Protein AF-A0AA38PPA6-F1 (afdb_monomer)

Solvent-accessible surface area (backbone atoms only — not comparable to full-atom values): 10563 Å² total; per-residue (Å²): 125,62,68,52,52,51,39,56,73,78,39,40,71,62,50,54,48,50,21,61,80,69,72,44,82,71,78,35,75,66,57,44,49,59,54,44,67,76,51,75,72,73,78,72,62,71,90,74,59,74,81,72,81,78,74,67,77,77,77,75,92,43,74,68,58,51,53,50,53,52,52,52,49,31,65,77,65,74,48,61,82,65,56,78,72,33,68,68,52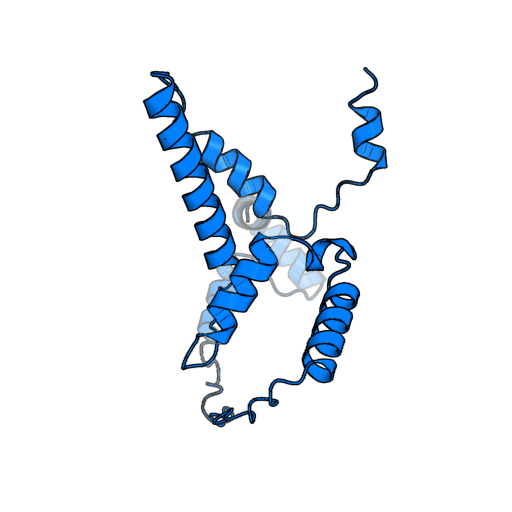,51,51,50,51,57,56,51,74,66,46,93,56,86,78,81,79,72,50,73,70,55,48,52,49,53,52,52,52,55,52,49,51,52,53,52,52,48,34,66,74,66,74,59,85,77,92,70,91,63,66,63,63,60,56,57,50,56,70,74,66,52,97,76,77,72,78,57,74,74,63,59,59,66,68,75,69,119

Radius of gyration: 25.89 Å; Cα contacts (8 Å, |Δi|>4): 32; chains: 1; bounding box: 56×40×66 Å

Foldseek 3Di:
DPPLACCVPPPVVVQVVVCVVVVHDDPRPVSVVVVCVVVVCPPDCVVVDDPPPPPVPPDDDDPVVVVVVVVVVCVVVVNDPCVVVDPVVVVVVVVQVPDPDHDDDDDPVVVVVVVVVVVVVVVVVVCVVVVDDDPDPDDVVVVVVVVSPDPPPPPDPVVVVVVVPD

Sequence (166 aa):
SSARRHLASAHRSMYEKFCKDNRFASMLPSDRKDALENKLSQSSLDDVVVKLDCKIPAVPYTEENFARAAFEWLVATDQPLWALQNKTFHKMIEIASRASSGVKIPSCKLTRQGIMDMFWEIMRSLKNRLHVCWPFSCDIYAIFTHLLVHPCYRPDILHLRRLAGQ

Structure (mmCIF, N/CA/C/O backbone):
data_AF-A0AA38PPA6-F1
#
_entry.id   AF-A0AA38PPA6-F1
#
loop_
_atom_site.group_PDB
_atom_site.id
_atom_site.type_symbol
_atom_site.label_atom_id
_atom_site.label_alt_id
_atom_site.label_comp_id
_atom_site.label_asym_id
_atom_site.label_entity_id
_atom_site.label_seq_id
_atom_site.pdbx_PDB_ins_code
_atom_site.Cartn_x
_atom_site.Cartn_y
_atom_site.Cartn_z
_atom_site.occupancy
_atom_site.B_iso_or_equiv
_atom_site.auth_seq_id
_atom_site.auth_comp_id
_atom_site.auth_asym_id
_atom_site.auth_atom_id
_atom_site.pdbx_PDB_model_num
ATOM 1 N N . SER A 1 1 ? 9.491 -3.376 -28.549 1.00 61.34 1 SER A N 1
ATOM 2 C CA . SER A 1 1 ? 9.597 -2.074 -29.253 1.00 61.34 1 SER A CA 1
ATOM 3 C C . SER A 1 1 ? 10.507 -2.128 -30.491 1.00 61.34 1 SER A C 1
ATOM 5 O O . SER A 1 1 ? 10.242 -1.425 -31.457 1.00 61.34 1 SER A O 1
ATOM 7 N N . SER A 1 2 ? 11.525 -2.995 -30.530 1.00 73.56 2 SER A N 1
ATOM 8 C CA . SER A 1 2 ? 12.508 -3.116 -31.625 1.00 73.56 2 SER A CA 1
ATOM 9 C C . SER A 1 2 ? 11.989 -3.802 -32.902 1.00 73.56 2 SER A C 1
ATOM 11 O O . SER A 1 2 ? 12.129 -3.246 -33.987 1.00 73.56 2 SER A O 1
ATOM 13 N N . ALA A 1 3 ? 11.318 -4.955 -32.791 1.00 77.88 3 ALA A N 1
ATOM 14 C CA . ALA A 1 3 ? 10.922 -5.764 -33.957 1.00 77.88 3 ALA A CA 1
ATOM 15 C C . ALA A 1 3 ? 9.988 -5.035 -34.945 1.00 77.88 3 ALA A C 1
ATOM 17 O O . ALA A 1 3 ? 10.19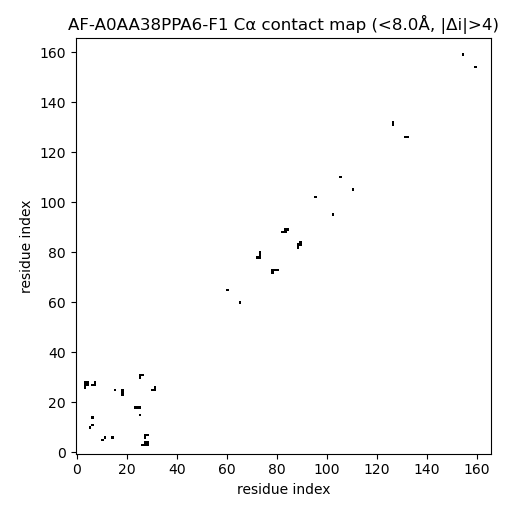3 -5.081 -36.153 1.00 77.88 3 ALA A O 1
ATOM 18 N N . ARG A 1 4 ? 8.995 -4.286 -34.443 1.00 81.31 4 ARG A N 1
ATOM 19 C CA . ARG A 1 4 ? 8.061 -3.531 -35.304 1.00 81.31 4 ARG A CA 1
ATOM 20 C C . ARG A 1 4 ? 8.731 -2.365 -36.034 1.00 81.31 4 ARG A C 1
ATOM 22 O O . ARG A 1 4 ? 8.289 -2.003 -37.115 1.00 81.31 4 ARG A O 1
ATOM 29 N N . ARG A 1 5 ? 9.777 -1.768 -35.452 1.00 82.75 5 ARG A N 1
ATOM 30 C CA . ARG A 1 5 ? 10.554 -0.704 -36.108 1.00 82.75 5 ARG A CA 1
ATOM 31 C C . ARG A 1 5 ? 11.464 -1.277 -37.193 1.00 82.75 5 ARG A C 1
ATOM 33 O O . ARG A 1 5 ? 11.530 -0.701 -38.267 1.00 82.75 5 ARG A O 1
ATOM 40 N N . HIS A 1 6 ? 12.083 -2.429 -36.938 1.00 86.50 6 HIS A N 1
ATOM 41 C CA . HIS A 1 6 ? 12.896 -3.135 -37.931 1.00 86.50 6 HIS A CA 1
ATOM 42 C C . HIS A 1 6 ? 12.066 -3.600 -39.138 1.00 86.50 6 HIS A C 1
ATOM 44 O O . HIS A 1 6 ? 12.448 -3.364 -40.281 1.00 86.50 6 HIS A O 1
ATOM 50 N N . LEU A 1 7 ? 10.880 -4.173 -38.894 1.00 85.56 7 LEU A N 1
ATOM 51 C CA . LEU A 1 7 ? 9.938 -4.514 -39.965 1.00 85.56 7 LEU A CA 1
ATOM 52 C C . LEU A 1 7 ? 9.528 -3.282 -40.780 1.00 85.56 7 LEU A C 1
ATOM 54 O O . LEU A 1 7 ? 9.494 -3.354 -42.003 1.00 85.56 7 LEU A O 1
ATOM 58 N N . ALA A 1 8 ? 9.284 -2.145 -40.120 1.00 85.38 8 ALA A N 1
ATOM 59 C CA . ALA A 1 8 ? 8.938 -0.896 -40.797 1.00 85.38 8 ALA A CA 1
ATOM 60 C C . ALA A 1 8 ? 10.070 -0.336 -41.677 1.00 85.38 8 ALA A C 1
ATOM 62 O O . ALA A 1 8 ? 9.776 0.319 -42.670 1.00 85.38 8 ALA A O 1
ATOM 63 N N . SER A 1 9 ? 11.342 -0.554 -41.3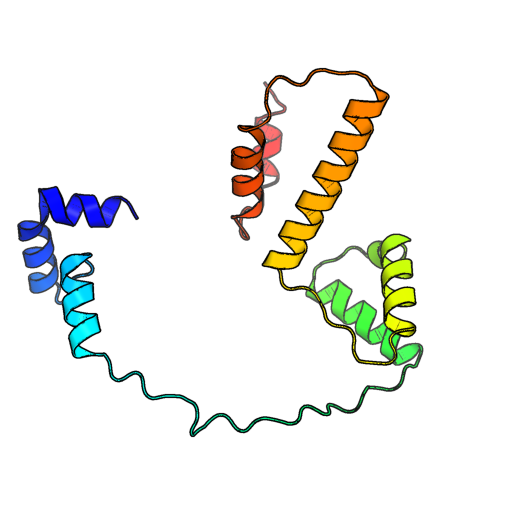22 1.00 85.25 9 SER A N 1
ATOM 64 C CA . SER A 1 9 ? 12.476 -0.017 -42.084 1.00 85.25 9 SER A CA 1
ATOM 65 C C . SER A 1 9 ? 12.948 -0.947 -43.200 1.00 85.25 9 SER A C 1
ATOM 67 O O . SER A 1 9 ? 13.242 -0.477 -44.291 1.00 85.25 9 SER A O 1
ATOM 69 N N . ALA A 1 10 ? 13.046 -2.253 -42.930 1.00 89.81 10 ALA A N 1
ATOM 70 C CA . ALA A 1 10 ? 13.691 -3.212 -43.831 1.00 89.81 10 ALA A CA 1
ATOM 71 C C . ALA A 1 10 ? 12.698 -4.049 -44.652 1.00 89.81 10 ALA A C 1
ATOM 73 O O . ALA A 1 10 ? 13.021 -4.482 -45.755 1.00 89.81 10 ALA A O 1
ATOM 74 N N . HIS A 1 11 ? 11.486 -4.27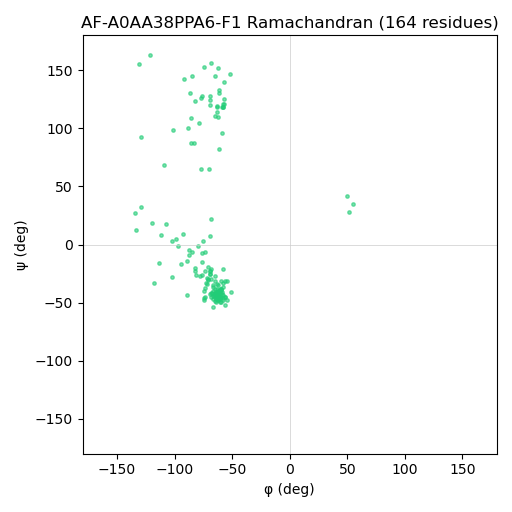8 -44.136 1.00 91.06 11 HIS A N 1
ATOM 75 C CA . HIS A 1 11 ? 10.553 -5.266 -44.694 1.00 91.06 11 HIS A CA 1
ATOM 76 C C . HIS A 1 11 ? 9.119 -4.743 -44.825 1.00 91.06 11 HIS A C 1
ATOM 78 O O . HIS A 1 11 ? 8.163 -5.521 -44.800 1.00 91.06 11 HIS A O 1
ATOM 84 N N . ARG A 1 12 ? 8.955 -3.424 -44.979 1.00 89.38 12 ARG A N 1
ATOM 85 C CA . ARG A 1 12 ? 7.644 -2.767 -44.968 1.00 89.38 12 ARG A CA 1
ATOM 86 C C . ARG A 1 12 ? 6.683 -3.338 -46.009 1.00 89.38 12 ARG A C 1
ATOM 88 O O . ARG A 1 12 ? 5.587 -3.755 -45.655 1.00 89.38 12 ARG A O 1
ATOM 95 N N . SER A 1 13 ? 7.111 -3.413 -47.267 1.00 88.88 13 SER A N 1
ATOM 96 C CA . SER A 1 13 ? 6.268 -3.859 -48.383 1.00 88.88 13 SER A CA 1
ATOM 97 C C . SER A 1 13 ? 5.827 -5.322 -48.256 1.00 88.88 13 SER A C 1
ATOM 99 O O . SER A 1 13 ? 4.662 -5.637 -48.496 1.00 88.88 13 SER A O 1
ATOM 101 N N . MET A 1 14 ? 6.725 -6.219 -47.828 1.00 92.38 14 MET A N 1
ATOM 102 C CA . MET A 1 14 ? 6.378 -7.622 -47.562 1.00 92.38 14 MET A CA 1
ATOM 103 C C . MET A 1 14 ? 5.395 -7.749 -46.401 1.00 92.38 14 MET A C 1
ATOM 105 O O . MET A 1 14 ? 4.440 -8.517 -46.492 1.00 92.38 14 MET A O 1
ATOM 109 N N . TYR A 1 15 ? 5.610 -6.990 -45.325 1.00 92.25 15 TYR A N 1
ATOM 110 C CA . TYR A 1 15 ? 4.733 -7.009 -44.161 1.00 92.25 15 TYR A CA 1
ATOM 111 C C . TYR A 1 15 ? 3.331 -6.480 -44.494 1.00 92.25 15 TYR A C 1
ATOM 113 O O . TYR A 1 15 ? 2.338 -7.102 -44.128 1.00 92.25 15 TYR A O 1
ATOM 121 N N . GLU A 1 16 ? 3.230 -5.381 -45.244 1.00 90.31 16 GLU A N 1
ATOM 122 C CA . GLU A 1 16 ? 1.945 -4.833 -45.694 1.00 90.31 16 GLU A CA 1
ATOM 123 C C . GLU A 1 16 ? 1.194 -5.807 -46.610 1.00 90.31 16 GLU A C 1
ATOM 125 O O . GLU A 1 16 ? -0.015 -5.987 -46.453 1.00 90.31 16 GLU A O 1
ATOM 130 N N . LYS A 1 17 ? 1.900 -6.476 -47.533 1.00 93.56 17 LYS A N 1
ATOM 131 C CA . LYS A 1 17 ? 1.309 -7.514 -48.387 1.00 93.56 17 LYS A CA 1
ATOM 132 C C . LYS A 1 17 ? 0.794 -8.689 -47.554 1.00 93.56 17 LYS A C 1
ATOM 134 O O . LYS A 1 17 ? -0.362 -9.068 -47.696 1.00 93.56 17 LYS A O 1
ATOM 139 N N . PHE A 1 18 ? 1.603 -9.184 -46.618 1.00 93.94 18 PHE A N 1
ATOM 140 C CA . PHE A 1 18 ? 1.194 -10.225 -45.676 1.00 93.94 18 PHE A CA 1
ATOM 141 C C . PHE A 1 18 ? -0.055 -9.820 -44.880 1.00 93.94 18 PHE A C 1
ATOM 143 O O . PHE A 1 18 ? -0.990 -10.608 -44.759 1.00 93.94 18 PHE A O 1
ATOM 150 N N . CYS A 1 19 ? -0.110 -8.587 -44.370 1.00 92.62 19 CYS A N 1
ATOM 151 C CA . CYS A 1 19 ? -1.282 -8.082 -43.663 1.00 92.62 19 CYS A CA 1
ATOM 152 C C . CYS A 1 19 ? -2.531 -8.054 -44.556 1.00 92.62 19 CYS A C 1
ATOM 154 O O . CYS A 1 19 ? -3.593 -8.465 -44.098 1.00 92.62 19 CYS A O 1
ATOM 156 N N . LYS A 1 20 ? -2.419 -7.638 -45.825 1.00 92.19 20 LYS A N 1
ATOM 157 C CA . LYS A 1 20 ? -3.543 -7.654 -46.780 1.00 92.19 20 LYS A CA 1
ATOM 158 C C . LYS A 1 20 ? -4.021 -9.073 -47.081 1.00 92.19 20 LYS A C 1
ATOM 160 O O . LYS A 1 20 ? -5.215 -9.341 -46.964 1.00 92.19 20 LYS A O 1
ATOM 165 N N . ASP A 1 21 ? -3.094 -9.975 -47.391 1.00 95.12 21 ASP A N 1
ATOM 166 C CA . ASP A 1 21 ? -3.397 -11.363 -47.756 1.00 95.12 21 ASP A CA 1
ATOM 167 C C . ASP A 1 21 ? -4.064 -12.119 -46.592 1.00 95.12 21 ASP A C 1
ATOM 169 O O . ASP A 1 21 ? -4.964 -12.929 -46.800 1.00 95.12 21 ASP A O 1
ATOM 173 N N . ASN A 1 22 ? -3.687 -11.794 -45.350 1.00 94.94 22 ASN A N 1
ATOM 174 C CA . ASN A 1 22 ? -4.223 -12.423 -44.139 1.00 94.94 22 ASN A CA 1
ATOM 175 C C . ASN A 1 22 ? -5.331 -11.606 -43.448 1.00 94.94 22 ASN A C 1
ATOM 177 O O . ASN A 1 22 ? -5.796 -11.989 -42.376 1.00 94.94 22 ASN A O 1
ATOM 181 N N . ARG A 1 23 ? -5.766 -10.482 -44.038 1.00 89.69 23 ARG A N 1
ATOM 182 C CA . ARG A 1 23 ? -6.777 -9.563 -43.473 1.00 89.69 23 ARG A CA 1
ATOM 183 C C . ARG A 1 23 ? -6.433 -9.046 -42.067 1.00 89.69 23 ARG A C 1
ATOM 185 O O . ARG A 1 23 ? -7.315 -8.817 -41.241 1.00 89.69 23 ARG A O 1
ATOM 192 N N . PHE A 1 24 ? -5.150 -8.834 -41.791 1.00 88.81 24 PHE A N 1
ATOM 193 C CA . PHE A 1 24 ? -4.687 -8.231 -40.547 1.00 88.81 24 PHE A CA 1
ATOM 194 C C . PHE A 1 24 ? -4.555 -6.715 -40.667 1.00 88.81 24 PHE A C 1
ATOM 196 O O . PHE A 1 24 ? -4.087 -6.184 -41.673 1.00 88.81 24 PHE A O 1
ATOM 203 N N . ALA A 1 25 ? -4.899 -6.011 -39.588 1.00 86.12 25 ALA A N 1
ATOM 204 C CA . ALA A 1 25 ? -4.596 -4.593 -39.458 1.00 86.12 25 ALA A CA 1
ATOM 205 C C . ALA A 1 25 ? -3.081 -4.394 -39.285 1.00 86.12 25 ALA A C 1
ATOM 207 O O . ALA A 1 25 ? -2.466 -4.999 -38.401 1.00 86.12 25 ALA A O 1
ATOM 208 N N . SER A 1 26 ? -2.480 -3.530 -40.109 1.00 87.19 26 SER A N 1
ATOM 209 C CA . SER A 1 26 ? -1.062 -3.192 -39.968 1.00 87.19 26 SER A CA 1
ATOM 210 C C . SER A 1 26 ? -0.805 -2.536 -38.612 1.00 87.19 26 SER A C 1
ATOM 212 O O . SER A 1 26 ? -1.486 -1.597 -38.202 1.00 87.19 26 SER A O 1
ATOM 214 N N . MET A 1 27 ? 0.208 -3.032 -37.902 1.00 86.75 27 MET A N 1
ATOM 215 C CA . MET A 1 27 ? 0.635 -2.485 -36.614 1.00 86.75 27 MET A CA 1
ATOM 216 C C . MET A 1 27 ? 1.963 -1.727 -36.698 1.00 86.75 27 MET A C 1
ATOM 218 O O . MET A 1 27 ? 2.622 -1.508 -35.664 1.00 86.75 27 MET A O 1
ATOM 222 N N . LEU A 1 28 ? 2.387 -1.339 -37.904 1.00 88.31 28 LEU A N 1
ATOM 223 C CA . LEU A 1 28 ? 3.586 -0.528 -38.059 1.00 88.31 28 LEU A CA 1
ATOM 224 C C . LEU A 1 28 ? 3.408 0.830 -37.355 1.00 88.31 28 LEU A C 1
ATOM 226 O O . LEU A 1 28 ? 2.288 1.298 -37.135 1.00 88.31 28 LEU A O 1
ATOM 230 N N . PRO A 1 29 ? 4.501 1.452 -36.882 1.00 81.06 29 PRO A N 1
ATOM 231 C CA . PRO A 1 29 ? 4.420 2.736 -36.191 1.00 81.06 29 PRO A CA 1
ATOM 232 C C . PRO A 1 29 ? 3.817 3.872 -37.030 1.00 81.06 29 PRO A C 1
ATOM 234 O O . PRO A 1 29 ? 3.194 4.745 -36.438 1.00 81.06 29 PRO A O 1
ATOM 237 N N . SER A 1 30 ? 3.996 3.865 -38.357 1.00 78.50 30 SER A N 1
ATOM 238 C CA . SER A 1 30 ? 3.384 4.837 -39.277 1.00 78.50 30 SER A CA 1
ATOM 239 C C . SER A 1 30 ? 1.870 4.671 -39.328 1.00 78.50 30 SER A C 1
ATOM 241 O O . SER A 1 30 ? 1.137 5.586 -38.987 1.00 78.50 30 SER A O 1
ATOM 243 N N . ASP A 1 31 ? 1.410 3.457 -39.607 1.00 79.38 31 ASP A N 1
ATOM 244 C CA . ASP A 1 31 ? 0.008 3.200 -39.955 1.00 79.38 31 ASP A CA 1
ATOM 245 C C . ASP A 1 31 ? -0.907 3.304 -38.720 1.00 79.38 31 ASP A C 1
ATOM 247 O O . ASP A 1 31 ? -2.101 3.580 -38.813 1.00 79.38 31 ASP A O 1
ATOM 251 N N . ARG A 1 32 ? -0.331 3.133 -37.520 1.00 72.56 32 ARG A N 1
ATOM 252 C CA . ARG A 1 32 ? -1.020 3.405 -36.252 1.00 72.56 32 ARG A CA 1
ATOM 253 C C . ARG A 1 32 ? -1.247 4.886 -35.988 1.00 72.56 32 ARG A C 1
ATOM 255 O O . ARG A 1 32 ? -2.215 5.190 -35.302 1.00 72.56 32 ARG A O 1
ATOM 262 N N . LYS A 1 33 ? -0.375 5.782 -36.462 1.00 62.84 33 LYS A N 1
ATOM 263 C CA . LYS A 1 33 ? -0.606 7.227 -36.329 1.00 62.84 33 LYS A CA 1
ATOM 264 C C . LYS A 1 33 ? -1.787 7.639 -37.199 1.00 62.84 33 LYS A C 1
ATOM 266 O O . LYS A 1 33 ? -2.712 8.248 -36.681 1.00 62.84 33 LYS A O 1
ATOM 271 N N . ASP A 1 34 ? -1.821 7.159 -38.438 1.00 61.66 34 ASP A N 1
ATOM 272 C CA . ASP A 1 34 ? -2.909 7.435 -39.381 1.00 61.66 34 ASP A CA 1
ATOM 273 C C . ASP A 1 34 ? -4.254 6.873 -38.877 1.00 61.66 34 ASP A C 1
ATOM 275 O O . ASP A 1 34 ? -5.302 7.510 -38.988 1.00 61.66 34 ASP A O 1
ATOM 279 N N . ALA A 1 35 ? -4.244 5.689 -38.253 1.00 61.34 35 ALA A N 1
ATOM 280 C CA . ALA A 1 35 ? -5.436 5.108 -37.632 1.00 61.34 35 ALA A CA 1
ATOM 281 C C . ALA A 1 35 ? -5.865 5.819 -36.335 1.00 61.34 35 ALA A C 1
ATOM 283 O O . ALA A 1 35 ? -7.048 5.793 -35.996 1.00 61.34 35 ALA A O 1
ATOM 284 N N . LEU A 1 36 ? -4.919 6.411 -35.597 1.00 58.97 36 LEU A N 1
ATOM 285 C CA . LEU A 1 36 ? -5.193 7.181 -34.386 1.00 58.97 36 LEU A CA 1
ATOM 286 C C . LEU A 1 36 ? -5.802 8.537 -34.745 1.00 58.97 36 LEU A C 1
ATOM 288 O O . LEU A 1 36 ? -6.820 8.882 -34.159 1.00 58.97 36 LEU A O 1
ATOM 292 N N . GLU A 1 37 ? -5.242 9.245 -35.733 1.00 61.19 37 GLU A N 1
ATOM 293 C CA . GLU A 1 37 ? -5.748 10.536 -36.227 1.00 61.19 37 GLU A CA 1
ATOM 294 C C . GLU A 1 37 ? -7.182 10.425 -36.766 1.00 61.19 37 GLU A C 1
ATOM 296 O O . GLU A 1 37 ? -8.027 11.258 -36.449 1.00 61.19 37 GLU A O 1
ATOM 301 N N . ASN A 1 38 ? -7.506 9.329 -37.458 1.00 60.22 38 ASN A N 1
ATOM 302 C CA . ASN A 1 38 ? -8.868 9.047 -37.928 1.00 60.22 38 ASN A CA 1
ATOM 303 C C . ASN A 1 38 ? -9.841 8.560 -36.830 1.00 60.22 38 ASN A C 1
ATOM 305 O O . ASN A 1 38 ? -11.033 8.413 -37.092 1.00 60.22 38 ASN A O 1
ATOM 309 N N . LYS A 1 39 ? -9.367 8.286 -35.607 1.00 59.28 39 LYS A N 1
ATOM 310 C CA . LYS A 1 39 ? -10.178 7.814 -34.465 1.00 59.28 39 LYS A CA 1
ATOM 311 C C . LYS A 1 39 ? -10.143 8.760 -33.260 1.00 59.28 39 LYS A C 1
ATOM 313 O O . LYS A 1 39 ? -10.506 8.344 -32.161 1.00 59.28 39 LYS A O 1
ATOM 318 N N . LEU A 1 40 ? -9.758 10.027 -33.437 1.00 55.06 40 LEU A N 1
ATOM 319 C CA . LEU A 1 40 ? -9.635 11.023 -32.354 1.00 55.06 40 LEU A CA 1
ATOM 320 C C . LEU A 1 40 ? -10.959 11.467 -31.698 1.00 55.06 40 LEU A C 1
ATOM 322 O O . LEU A 1 40 ? -11.013 12.499 -31.038 1.00 55.06 40 LEU A O 1
ATOM 326 N N . SER A 1 41 ? -12.021 10.677 -31.794 1.00 60.88 41 SER A N 1
ATOM 327 C CA . SER A 1 41 ? -13.234 10.854 -30.998 1.00 60.88 41 SER A CA 1
ATOM 328 C C . SER A 1 41 ? -13.313 9.728 -29.975 1.00 60.88 41 SER A C 1
ATOM 330 O O . SER A 1 41 ? -14.146 8.830 -30.071 1.00 60.88 41 SER A O 1
ATOM 332 N N . GLN A 1 42 ? -12.408 9.740 -28.996 1.00 54.81 42 GLN A N 1
ATOM 333 C CA . GLN A 1 42 ? -12.640 8.970 -27.780 1.00 54.81 42 GLN A CA 1
ATOM 334 C C . GLN A 1 42 ? -13.864 9.593 -27.099 1.00 54.81 42 GLN A C 1
ATOM 336 O O . GLN A 1 42 ? -13.797 10.730 -26.639 1.00 54.81 42 GLN A O 1
ATOM 341 N N . SER A 1 43 ? -14.996 8.885 -27.082 1.00 57.09 43 SER A N 1
ATOM 342 C CA . SER A 1 43 ? -16.171 9.307 -26.318 1.00 57.09 43 SER A CA 1
ATOM 343 C C . SER A 1 43 ? -15.758 9.437 -24.855 1.00 57.09 43 SER A C 1
ATOM 345 O O . SER A 1 43 ? -15.301 8.452 -24.262 1.00 57.09 43 SER A O 1
ATOM 347 N N . SER A 1 44 ? -15.863 10.641 -24.292 1.00 62.38 44 SER A N 1
ATOM 348 C CA . SER A 1 44 ? -15.596 10.825 -22.870 1.00 62.38 44 SER A CA 1
ATOM 349 C C . SER A 1 44 ? -16.594 9.990 -22.075 1.00 62.38 44 SER A C 1
ATOM 351 O O . SER A 1 44 ? -17.791 10.012 -22.352 1.00 62.38 44 SER A O 1
ATOM 353 N N . LEU A 1 45 ? -16.100 9.239 -21.093 1.00 59.53 45 LEU A N 1
ATOM 354 C CA . LEU A 1 45 ? -16.946 8.473 -20.176 1.00 59.53 45 LEU A CA 1
ATOM 355 C C . LEU A 1 45 ? -17.632 9.375 -19.137 1.00 59.53 45 LEU A C 1
ATOM 357 O O . LEU A 1 45 ? -18.334 8.862 -18.272 1.00 59.53 45 LEU A O 1
ATOM 361 N N . ASP A 1 46 ? -17.449 10.697 -19.220 1.00 59.97 46 ASP A N 1
ATOM 362 C CA . ASP A 1 46 ? -18.008 11.665 -18.271 1.00 59.97 46 ASP A CA 1
ATOM 363 C C . ASP A 1 46 ? -19.531 11.536 -18.111 1.00 59.97 46 ASP A C 1
ATOM 365 O O . ASP A 1 46 ? -20.035 11.725 -17.009 1.00 59.97 46 ASP A O 1
ATOM 369 N N . ASP A 1 47 ? -20.251 11.134 -19.164 1.00 62.50 47 ASP A N 1
ATOM 370 C CA . ASP A 1 47 ? -21.718 11.012 -19.147 1.00 62.50 47 ASP A CA 1
ATOM 371 C C . ASP A 1 47 ? -22.227 9.755 -18.407 1.00 62.50 47 ASP A C 1
ATOM 373 O O . ASP A 1 47 ? -23.401 9.658 -18.057 1.00 62.50 47 ASP A O 1
ATOM 377 N N . VAL A 1 48 ? -21.347 8.779 -18.138 1.00 60.56 48 VAL A N 1
ATOM 378 C CA . VAL A 1 48 ? -21.692 7.505 -17.469 1.00 60.56 48 VAL A CA 1
ATOM 379 C C . VAL A 1 48 ? -21.039 7.387 -16.086 1.00 60.56 48 VAL A C 1
ATOM 381 O O . VAL A 1 48 ? -21.448 6.567 -15.260 1.00 60.56 48 VAL A O 1
ATOM 384 N N . VAL A 1 49 ? -20.037 8.217 -15.785 1.00 56.19 49 VAL A N 1
ATOM 385 C CA . VAL A 1 49 ? -19.363 8.210 -14.483 1.00 56.19 49 VAL A CA 1
ATOM 386 C C . VAL A 1 49 ? -20.173 9.036 -13.486 1.00 56.19 49 VAL A C 1
ATOM 388 O O . VAL A 1 49 ? -19.914 10.212 -13.236 1.00 56.19 49 VAL A O 1
ATOM 391 N N . VAL A 1 50 ? -21.138 8.384 -12.837 1.00 67.75 50 VAL A N 1
ATOM 392 C CA . VAL A 1 50 ? -21.670 8.887 -11.569 1.00 67.75 50 VAL A CA 1
ATOM 393 C C . VAL A 1 50 ? -20.514 8.874 -10.570 1.00 67.75 50 VAL A C 1
ATOM 395 O O . VAL A 1 50 ? -19.962 7.814 -10.266 1.00 67.75 50 VAL A O 1
ATOM 398 N N . LYS A 1 51 ? -20.130 10.047 -10.052 1.00 59.31 51 LYS A N 1
ATOM 399 C CA . LYS A 1 51 ? -19.289 10.134 -8.853 1.00 59.31 51 LYS A CA 1
ATOM 400 C C . LYS A 1 51 ? -20.048 9.430 -7.735 1.00 59.31 51 LYS A C 1
ATOM 402 O O . LYS A 1 51 ? -20.929 10.021 -7.119 1.00 59.31 51 LYS A O 1
ATOM 407 N N . LEU A 1 52 ? -19.745 8.155 -7.499 1.00 58.28 52 LEU A N 1
ATOM 408 C CA . LEU A 1 52 ? -20.159 7.516 -6.267 1.00 58.28 52 LEU A CA 1
ATOM 409 C C . LEU A 1 52 ? -19.455 8.284 -5.154 1.00 58.28 52 LEU A C 1
ATOM 411 O O . LEU A 1 52 ? -18.236 8.183 -4.992 1.00 58.28 52 LEU A O 1
ATOM 415 N N . ASP A 1 53 ? -20.228 9.035 -4.380 1.00 58.91 53 ASP A N 1
ATOM 416 C CA . ASP A 1 53 ? -19.851 9.364 -3.018 1.00 58.91 53 ASP A CA 1
ATOM 417 C C . ASP A 1 53 ? -19.760 8.032 -2.267 1.00 58.91 53 ASP A C 1
ATOM 419 O O . ASP A 1 53 ? -20.705 7.583 -1.621 1.00 58.91 53 ASP A O 1
ATOM 423 N N . CYS A 1 54 ? -18.621 7.349 -2.405 1.00 50.19 54 CYS A N 1
ATOM 424 C CA . CYS A 1 54 ? -18.282 6.130 -1.687 1.00 50.19 54 CYS A CA 1
ATOM 425 C C . CYS A 1 54 ? -18.036 6.481 -0.216 1.00 50.19 54 CYS A C 1
ATOM 427 O O . CYS A 1 54 ? -16.941 6.316 0.315 1.00 50.19 54 CYS A O 1
ATOM 429 N N . LYS A 1 55 ? -19.077 6.942 0.476 1.00 60.44 55 LYS A N 1
ATOM 430 C CA . LYS A 1 55 ? -19.197 6.792 1.920 1.00 60.44 55 LYS A CA 1
ATOM 431 C C . LYS A 1 55 ? -19.625 5.353 2.170 1.00 60.44 55 LYS A C 1
ATOM 433 O O . LYS A 1 55 ? -20.742 5.096 2.603 1.00 60.44 55 LYS A O 1
ATOM 438 N N . ILE A 1 56 ? -18.751 4.404 1.828 1.00 60.06 56 ILE A N 1
ATOM 439 C CA . ILE A 1 56 ? -18.904 3.040 2.324 1.00 60.06 56 ILE A CA 1
ATOM 440 C C . ILE A 1 56 ? -18.860 3.189 3.848 1.00 60.06 56 ILE A C 1
ATOM 442 O O . ILE A 1 56 ? -17.872 3.732 4.355 1.00 60.06 56 ILE A O 1
ATOM 446 N N . PRO A 1 57 ? -19.929 2.827 4.578 1.00 61.56 57 PRO A N 1
ATOM 447 C CA . PRO A 1 57 ? -19.925 2.949 6.023 1.00 61.56 57 PRO A CA 1
ATOM 448 C C . PRO A 1 57 ? -18.748 2.136 6.556 1.00 61.56 57 PRO A C 1
ATOM 450 O O . PRO A 1 57 ? -18.588 0.963 6.214 1.00 61.56 57 PRO A O 1
ATOM 453 N N . ALA A 1 58 ? -17.885 2.790 7.334 1.00 70.38 58 ALA A N 1
ATOM 454 C CA . ALA A 1 58 ? -16.756 2.123 7.956 1.00 70.38 58 ALA A CA 1
ATOM 455 C C . ALA A 1 58 ? -17.309 0.986 8.819 1.00 70.38 58 ALA A C 1
ATOM 457 O O . ALA A 1 58 ? -18.091 1.237 9.737 1.00 70.38 58 ALA A O 1
ATOM 458 N N . VAL A 1 59 ? -16.942 -0.257 8.497 1.00 78.00 59 VAL A N 1
ATOM 459 C CA . VAL A 1 59 ? -17.276 -1.406 9.341 1.00 78.00 59 VAL A CA 1
ATOM 460 C C . VAL A 1 59 ? -16.689 -1.117 10.725 1.00 78.00 59 VAL A C 1
ATOM 462 O O . VAL A 1 59 ? -15.478 -0.888 10.814 1.00 78.00 59 VAL A O 1
ATOM 465 N N . PRO A 1 60 ? -17.508 -1.070 11.792 1.00 83.88 60 PRO A N 1
ATOM 466 C CA . PRO A 1 60 ? -17.002 -0.815 13.128 1.00 83.88 60 PRO A CA 1
ATOM 467 C C . PRO A 1 60 ? -15.949 -1.854 13.495 1.00 83.88 60 PRO A C 1
ATOM 469 O O . PRO A 1 60 ? -16.100 -3.045 13.199 1.00 83.88 60 PRO A O 1
ATOM 472 N N . TYR A 1 61 ? -14.885 -1.399 14.149 1.00 87.88 61 TYR A N 1
ATOM 473 C CA . TYR A 1 61 ? -13.878 -2.304 14.673 1.00 87.88 61 TYR A CA 1
ATOM 474 C C . TYR A 1 61 ? -14.512 -3.205 15.739 1.00 87.88 61 TYR A C 1
ATOM 476 O O . TYR A 1 61 ? -14.990 -2.723 16.764 1.00 87.88 61 TYR A O 1
ATOM 484 N N . THR A 1 62 ? -14.484 -4.511 15.492 1.00 92.88 62 THR A N 1
ATOM 485 C CA . THR A 1 62 ? -14.660 -5.555 16.505 1.00 92.88 62 THR A CA 1
ATOM 486 C C . THR A 1 62 ? -13.537 -6.571 16.332 1.00 92.88 62 THR A C 1
ATOM 488 O O . THR A 1 62 ? -12.981 -6.699 15.234 1.00 92.88 62 THR A O 1
ATOM 491 N N . GLU A 1 63 ? -13.190 -7.290 17.398 1.00 94.75 63 GLU A N 1
ATOM 492 C CA . GLU A 1 63 ? -12.127 -8.299 17.351 1.00 94.75 63 GLU A CA 1
ATOM 493 C C . GLU A 1 63 ? -12.442 -9.390 16.318 1.00 94.75 63 GLU A C 1
ATOM 495 O O . GLU A 1 63 ? -11.569 -9.799 15.555 1.00 94.75 63 GLU A O 1
ATOM 500 N N . GLU A 1 64 ? -13.710 -9.789 16.205 1.00 95.88 64 GLU A N 1
ATOM 501 C CA . GLU A 1 64 ? -14.169 -10.809 15.262 1.00 95.88 64 GLU A CA 1
ATOM 502 C C . GLU A 1 64 ? -14.076 -10.336 13.809 1.00 95.88 64 GLU A C 1
ATOM 504 O O . GLU A 1 64 ? -13.662 -11.100 12.932 1.00 95.88 64 GLU A O 1
ATOM 509 N N . ASN A 1 65 ? -14.450 -9.081 13.535 1.00 94.06 65 ASN A N 1
ATOM 510 C CA . ASN A 1 65 ? -14.365 -8.508 12.192 1.00 94.06 65 ASN A CA 1
ATOM 511 C C . ASN A 1 65 ? -12.909 -8.340 11.763 1.00 94.06 65 ASN A C 1
ATOM 513 O O . ASN A 1 65 ? -12.563 -8.661 10.625 1.00 94.06 65 ASN A O 1
ATOM 517 N N . PHE A 1 66 ? -12.050 -7.887 12.680 1.00 93.25 66 PHE A N 1
ATOM 518 C CA . PHE A 1 66 ? -10.622 -7.762 12.419 1.00 93.25 66 PHE A CA 1
ATOM 519 C C . PHE A 1 66 ? -9.975 -9.128 12.168 1.00 93.25 66 PHE A C 1
ATOM 521 O O . PHE A 1 66 ? -9.267 -9.292 11.175 1.00 93.25 66 PHE A O 1
ATOM 528 N N . ALA A 1 67 ? -10.257 -10.125 13.014 1.00 96.25 67 ALA A N 1
ATOM 529 C CA . ALA A 1 67 ? -9.733 -11.478 12.851 1.00 96.25 67 ALA A CA 1
ATOM 530 C C . ALA A 1 67 ? -10.161 -12.093 11.511 1.00 96.25 67 ALA A C 1
ATOM 532 O O . ALA A 1 67 ? -9.324 -12.618 10.778 1.00 96.25 67 ALA A O 1
ATOM 533 N N . ARG A 1 68 ? -11.443 -11.962 11.143 1.00 96.94 68 ARG A N 1
ATOM 534 C CA . ARG A 1 68 ? -11.953 -12.444 9.852 1.00 96.94 68 ARG A CA 1
ATOM 535 C C . ARG A 1 68 ? -11.246 -11.775 8.673 1.00 96.94 68 ARG A C 1
ATOM 537 O O . ARG A 1 68 ? -10.748 -12.480 7.800 1.00 96.94 68 ARG A O 1
ATOM 544 N N . ALA A 1 69 ? -11.141 -10.446 8.679 1.00 95.38 69 ALA A N 1
ATOM 545 C CA . ALA A 1 69 ? -10.452 -9.705 7.624 1.00 95.38 69 ALA A CA 1
ATOM 546 C C . ALA A 1 69 ? -8.966 -10.098 7.516 1.00 95.38 69 ALA A C 1
ATOM 548 O O . ALA A 1 69 ? -8.431 -10.226 6.415 1.00 95.38 69 ALA A O 1
ATOM 549 N N . ALA A 1 70 ? -8.298 -10.341 8.649 1.00 96.25 70 ALA A N 1
ATOM 550 C CA . ALA A 1 70 ? -6.919 -10.816 8.672 1.00 96.25 70 ALA A CA 1
ATOM 551 C C . ALA A 1 70 ? -6.781 -12.221 8.059 1.00 96.25 70 ALA A C 1
ATOM 553 O O . ALA A 1 70 ? -5.858 -12.454 7.280 1.00 96.25 70 ALA A O 1
ATOM 554 N N . PHE A 1 71 ? -7.701 -13.144 8.357 1.00 97.69 71 PHE A N 1
ATOM 555 C CA . PHE A 1 71 ? -7.702 -14.487 7.766 1.00 97.69 71 PHE A CA 1
ATOM 556 C C . PHE A 1 71 ? -7.951 -14.455 6.258 1.00 97.69 71 PHE A C 1
ATOM 558 O O . PHE A 1 71 ? -7.221 -15.099 5.505 1.00 97.69 71 PHE A O 1
ATOM 565 N N . GLU A 1 72 ? -8.934 -13.674 5.809 1.00 97.88 72 GLU A N 1
ATOM 566 C CA . GLU A 1 72 ? -9.214 -13.478 4.384 1.00 97.88 72 GLU A CA 1
ATOM 567 C C . GLU A 1 72 ? -7.992 -12.920 3.650 1.00 97.88 72 GLU A C 1
ATOM 569 O O . GLU A 1 72 ? -7.624 -13.425 2.589 1.00 97.88 72 GLU A O 1
ATOM 574 N N . TRP A 1 73 ? -7.311 -11.932 4.240 1.00 97.06 73 TRP A N 1
ATOM 575 C CA . TRP A 1 73 ? -6.084 -11.374 3.681 1.00 97.06 73 TRP A CA 1
ATOM 576 C C . TRP A 1 73 ? -4.962 -12.416 3.568 1.00 97.06 73 TRP A C 1
ATOM 578 O O . TRP A 1 73 ? -4.346 -12.513 2.503 1.00 97.06 73 TRP A O 1
ATOM 588 N N . LEU A 1 74 ? -4.722 -13.225 4.611 1.00 97.94 74 LEU A N 1
ATOM 589 C CA . LEU A 1 74 ? -3.704 -14.284 4.588 1.00 97.94 74 LEU A CA 1
ATOM 590 C C . LEU A 1 74 ? -3.953 -15.291 3.458 1.00 97.94 74 LEU A C 1
ATOM 592 O O . LEU A 1 74 ? -3.032 -15.591 2.701 1.00 97.94 74 LEU A O 1
ATOM 596 N N . VAL A 1 75 ? -5.194 -15.772 3.318 1.00 97.44 75 VAL A N 1
ATOM 597 C CA . VAL A 1 75 ? -5.575 -16.750 2.285 1.00 97.44 75 VAL A CA 1
ATOM 598 C C . VAL A 1 75 ? -5.483 -16.139 0.888 1.00 97.44 75 VAL A C 1
ATOM 600 O O . VAL A 1 75 ? -4.902 -16.741 -0.011 1.00 97.44 75 VAL A O 1
ATOM 603 N N . ALA A 1 76 ? -6.018 -14.931 0.697 1.00 97.75 76 ALA A N 1
ATOM 604 C CA . ALA A 1 76 ? -6.058 -14.281 -0.611 1.00 97.75 76 ALA A CA 1
ATOM 605 C C . ALA A 1 76 ? -4.663 -13.943 -1.162 1.00 97.75 76 ALA A C 1
ATOM 607 O O . ALA A 1 76 ? -4.487 -13.846 -2.376 1.00 97.75 76 ALA A O 1
ATOM 608 N N . THR A 1 77 ? -3.680 -13.739 -0.281 1.00 96.31 77 THR A N 1
ATOM 609 C CA . THR A 1 77 ? -2.320 -13.322 -0.655 1.00 96.31 77 THR A CA 1
ATOM 610 C C . THR A 1 77 ? -1.253 -14.388 -0.408 1.00 96.31 77 THR A C 1
ATOM 612 O O . THR A 1 77 ? -0.068 -14.090 -0.573 1.00 96.31 77 THR A O 1
ATOM 615 N N . ASP A 1 78 ? -1.668 -15.608 -0.044 1.00 97.44 78 ASP A N 1
ATOM 616 C CA . ASP A 1 78 ? -0.799 -16.752 0.270 1.00 97.44 78 ASP A CA 1
ATOM 617 C C . ASP A 1 78 ? 0.318 -16.383 1.267 1.00 97.44 78 ASP A C 1
ATOM 619 O O . ASP A 1 78 ? 1.494 -16.715 1.108 1.00 97.44 78 ASP A O 1
ATOM 623 N N . GLN A 1 79 ? -0.047 -15.596 2.283 1.00 96.56 79 GLN A N 1
ATOM 624 C CA . GLN A 1 79 ? 0.887 -15.142 3.308 1.00 96.56 79 GLN A CA 1
ATOM 625 C C . GLN A 1 79 ? 1.010 -16.199 4.396 1.00 96.56 79 GLN A C 1
ATOM 627 O O . GLN A 1 79 ? 0.028 -16.849 4.768 1.00 96.56 79 GLN A O 1
ATOM 632 N N . PRO A 1 80 ? 2.200 -16.360 4.981 1.00 97.19 80 PRO A N 1
ATOM 633 C CA . PRO A 1 80 ? 2.367 -17.346 6.022 1.00 97.19 80 PRO A CA 1
ATOM 634 C C . PRO A 1 80 ? 1.721 -16.876 7.336 1.00 97.19 80 PRO A C 1
ATOM 636 O O . PRO A 1 80 ? 1.670 -15.684 7.629 1.00 97.19 80 PRO A O 1
ATOM 639 N N . LEU A 1 81 ? 1.297 -17.818 8.185 1.00 95.56 81 LEU A N 1
ATOM 640 C CA . LEU A 1 81 ? 0.584 -17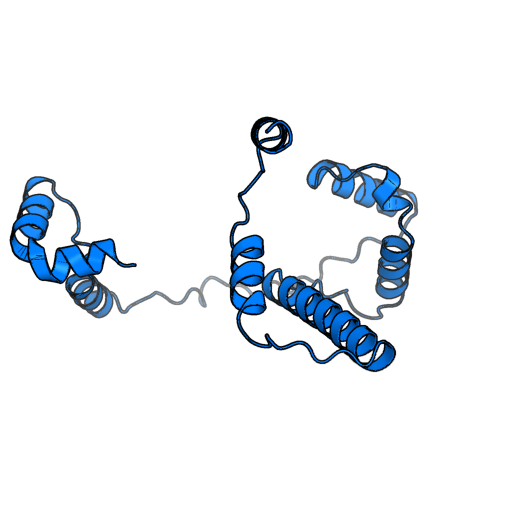.516 9.441 1.00 95.56 81 LEU A CA 1
ATOM 641 C C . LEU A 1 81 ? 1.361 -16.579 10.385 1.00 95.56 81 LEU A C 1
ATOM 643 O O . LEU A 1 81 ? 0.776 -15.766 11.098 1.00 95.56 81 LEU A O 1
ATOM 647 N N . TRP A 1 82 ? 2.693 -16.656 10.367 1.00 96.94 82 TRP A N 1
ATOM 648 C CA . TRP A 1 82 ? 3.570 -15.807 11.174 1.00 96.94 82 TRP A CA 1
ATOM 649 C C . TRP A 1 82 ? 3.662 -14.357 10.669 1.00 96.94 82 TRP A C 1
ATOM 651 O O . TRP A 1 82 ? 4.212 -13.513 11.374 1.00 96.94 82 TRP A O 1
ATOM 661 N N . ALA A 1 83 ? 3.080 -14.023 9.509 1.00 96.31 83 ALA A N 1
ATOM 662 C CA . ALA A 1 83 ? 2.981 -12.643 9.032 1.00 96.31 83 ALA A CA 1
ATOM 663 C C . ALA A 1 83 ? 2.232 -11.747 10.031 1.00 96.31 83 ALA A C 1
ATOM 665 O O . ALA A 1 83 ? 2.647 -10.610 10.259 1.00 96.31 83 ALA A O 1
ATOM 666 N N . LEU A 1 84 ? 1.201 -12.284 10.700 1.00 96.38 84 LEU A N 1
ATOM 667 C CA . LEU A 1 84 ? 0.464 -11.562 11.741 1.00 96.38 84 LEU A CA 1
ATOM 668 C C . LEU A 1 84 ? 1.300 -11.306 12.998 1.00 96.38 84 LEU A C 1
ATOM 670 O O . LEU A 1 84 ? 0.982 -10.389 13.732 1.00 96.38 84 LEU A O 1
ATOM 674 N N . GLN A 1 85 ? 2.376 -12.059 13.243 1.00 96.56 85 GLN A N 1
ATOM 675 C CA . GLN A 1 85 ? 3.266 -11.849 14.396 1.00 96.56 85 GLN A CA 1
ATOM 676 C C . GLN A 1 85 ? 4.376 -10.828 14.105 1.00 96.56 85 GLN A C 1
ATOM 678 O O . GLN A 1 85 ? 5.175 -10.490 14.985 1.00 96.56 85 GLN A O 1
ATOM 683 N N . ASN A 1 86 ? 4.474 -10.340 12.865 1.00 97.06 86 ASN A N 1
ATOM 684 C CA . ASN A 1 86 ? 5.536 -9.432 12.476 1.00 97.06 86 ASN A CA 1
ATOM 685 C C . ASN A 1 86 ? 5.362 -8.062 13.158 1.00 97.06 86 ASN A C 1
ATOM 687 O O . ASN A 1 86 ? 4.352 -7.378 12.997 1.00 97.06 86 ASN A O 1
ATOM 691 N N . LYS A 1 87 ? 6.397 -7.610 13.877 1.00 97.88 87 LYS A N 1
ATOM 692 C CA . LYS A 1 87 ? 6.390 -6.311 14.570 1.00 97.88 87 LYS A CA 1
ATOM 693 C C . LYS A 1 87 ? 6.141 -5.129 13.628 1.00 97.88 87 LYS A C 1
ATOM 695 O O . LYS A 1 87 ? 5.525 -4.149 14.041 1.00 97.88 87 LYS A O 1
ATOM 700 N N . THR A 1 88 ? 6.602 -5.191 12.376 1.00 96.69 88 THR A N 1
ATOM 701 C CA . THR A 1 88 ? 6.355 -4.119 11.397 1.00 96.69 88 THR A CA 1
ATOM 702 C C . THR A 1 88 ? 4.904 -4.107 10.927 1.00 96.69 88 THR A C 1
ATOM 704 O O . THR A 1 88 ? 4.351 -3.027 10.730 1.00 96.69 88 THR A O 1
ATOM 707 N N . PHE A 1 89 ? 4.265 -5.279 10.836 1.00 95.81 89 PHE A N 1
ATOM 708 C CA . PHE A 1 89 ? 2.835 -5.399 10.566 1.00 95.81 89 PHE A CA 1
ATOM 709 C C . PHE A 1 89 ? 2.010 -4.793 11.710 1.00 95.81 89 PHE A C 1
ATOM 711 O O . PHE A 1 89 ? 1.191 -3.914 11.459 1.00 95.81 89 PHE A O 1
ATOM 718 N N . HIS A 1 90 ? 2.299 -5.142 12.971 1.00 96.69 90 HIS A N 1
ATOM 719 C CA . HIS A 1 90 ? 1.641 -4.521 14.132 1.00 96.69 90 HIS A CA 1
ATOM 720 C C . HIS A 1 90 ? 1.788 -2.995 14.145 1.00 96.69 90 HIS A C 1
ATOM 722 O O . HIS A 1 90 ? 0.805 -2.281 14.328 1.00 96.69 90 HIS A O 1
ATOM 728 N N . LYS A 1 91 ? 2.999 -2.487 13.882 1.00 97.69 91 LYS A N 1
ATOM 729 C CA . LYS A 1 91 ? 3.257 -1.044 13.800 1.00 97.69 91 LYS A CA 1
ATOM 730 C C . LYS A 1 91 ? 2.427 -0.374 12.700 1.00 97.69 91 LYS A C 1
ATOM 732 O O . LYS A 1 91 ? 1.928 0.728 12.899 1.00 97.69 91 LYS A O 1
ATOM 737 N N . MET A 1 92 ? 2.270 -1.023 11.545 1.00 96.94 92 MET A N 1
ATOM 738 C CA . MET A 1 92 ? 1.431 -0.516 10.456 1.00 96.94 92 MET A CA 1
ATOM 739 C C . MET A 1 92 ? -0.040 -0.416 10.881 1.00 96.94 92 MET A C 1
ATOM 741 O O . MET A 1 92 ? -0.665 0.612 10.629 1.00 96.94 92 MET A O 1
ATOM 745 N N . ILE A 1 93 ? -0.573 -1.438 11.560 1.00 95.56 93 ILE A N 1
ATOM 746 C CA . ILE A 1 93 ? -1.951 -1.438 12.076 1.00 95.56 93 ILE A CA 1
ATOM 747 C C . ILE A 1 93 ? -2.147 -0.363 13.153 1.00 95.56 93 ILE A C 1
ATOM 749 O O . ILE A 1 93 ? -3.144 0.348 13.117 1.00 95.56 93 ILE A O 1
ATOM 753 N N . GLU A 1 94 ? -1.190 -0.185 14.066 1.00 95.88 94 GLU A N 1
ATOM 754 C CA . GLU A 1 94 ? -1.237 0.865 15.096 1.00 95.88 94 GLU A CA 1
ATOM 755 C C . GLU A 1 94 ? -1.252 2.279 14.490 1.00 95.88 94 GLU A C 1
ATOM 757 O O . GLU A 1 94 ? -1.967 3.163 14.959 1.00 95.88 94 GLU A O 1
ATOM 762 N N . ILE A 1 95 ? -0.473 2.510 13.429 1.00 94.81 95 ILE A N 1
ATOM 763 C CA . ILE A 1 95 ? -0.492 3.783 12.696 1.00 94.81 95 ILE A CA 1
ATOM 764 C C . ILE A 1 95 ? -1.842 3.967 11.992 1.00 94.81 95 ILE A C 1
ATOM 766 O O . ILE A 1 95 ? -2.424 5.050 12.050 1.00 94.81 95 ILE A O 1
ATOM 770 N N . ALA A 1 96 ? -2.346 2.913 11.348 1.00 93.94 96 ALA A N 1
ATOM 771 C CA . ALA A 1 96 ? -3.617 2.925 10.632 1.00 93.94 96 ALA A CA 1
ATOM 772 C C . ALA A 1 96 ? -4.819 3.176 11.559 1.00 93.94 96 ALA A C 1
ATOM 774 O O . ALA A 1 96 ? -5.702 3.951 11.203 1.00 93.94 96 ALA A O 1
ATOM 775 N N . SER A 1 97 ? -4.844 2.574 12.752 1.00 91.38 97 SER A N 1
ATOM 776 C CA . SER A 1 97 ? -5.950 2.711 13.711 1.00 91.38 97 SER A CA 1
ATOM 777 C C . SER A 1 97 ? -6.052 4.109 14.324 1.00 91.38 97 SER A C 1
ATOM 779 O O . SER A 1 97 ? -7.126 4.513 14.760 1.00 91.38 97 SER A O 1
ATOM 781 N N . ARG A 1 98 ? -4.950 4.870 14.329 1.00 92.38 98 ARG A N 1
ATOM 782 C CA . ARG A 1 98 ? -4.908 6.268 14.784 1.00 92.38 98 ARG A CA 1
ATOM 783 C C . ARG A 1 98 ? -5.300 7.277 13.705 1.00 92.38 98 ARG A C 1
ATOM 785 O O . ARG A 1 98 ? -5.375 8.471 13.995 1.00 92.38 98 ARG A O 1
ATOM 792 N N . ALA A 1 99 ? -5.509 6.843 12.464 1.00 89.94 99 ALA A N 1
ATOM 793 C CA . ALA A 1 99 ? -5.867 7.750 11.387 1.00 89.94 99 ALA A CA 1
ATOM 794 C C . ALA A 1 99 ? -7.293 8.290 11.602 1.00 89.94 99 ALA A C 1
ATOM 796 O O . ALA A 1 99 ? -8.261 7.538 11.650 1.00 89.94 99 ALA A O 1
ATOM 797 N N . SER A 1 100 ? -7.427 9.615 11.718 1.00 85.50 100 SER A N 1
ATOM 798 C CA . SER A 1 100 ? -8.730 10.292 11.853 1.00 85.50 100 SER A CA 1
ATOM 799 C C . SER A 1 100 ? -9.558 10.265 10.565 1.00 85.50 100 SER A C 1
ATOM 801 O O . SER A 1 100 ? -10.768 10.470 10.582 1.00 85.50 100 SER A O 1
ATOM 803 N N . SER A 1 101 ? -8.894 10.017 9.439 1.00 81.62 101 SER A N 1
ATOM 804 C CA . SER A 1 101 ? -9.493 9.799 8.128 1.00 81.62 101 SER A CA 1
ATOM 805 C C . SER A 1 101 ? -9.071 8.427 7.612 1.00 81.62 101 SER A C 1
ATOM 807 O O . SER A 1 101 ? -8.116 7.840 8.116 1.00 81.62 101 SER A O 1
ATOM 809 N N . GLY A 1 102 ? -9.779 7.905 6.609 1.00 82.81 102 GLY A N 1
ATOM 810 C CA . GLY A 1 102 ? -9.432 6.619 6.005 1.00 82.81 102 GLY A CA 1
ATOM 811 C C . GLY A 1 102 ? -7.958 6.537 5.583 1.00 82.81 102 GLY A C 1
ATOM 812 O O . GLY A 1 102 ? -7.343 7.524 5.170 1.00 82.81 102 GLY A O 1
ATOM 813 N N . VAL A 1 103 ? -7.386 5.339 5.675 1.00 89.94 103 VAL A N 1
ATOM 814 C CA . VAL A 1 103 ? -5.977 5.094 5.348 1.00 89.94 103 VAL A CA 1
ATOM 815 C C . VAL A 1 103 ? -5.789 5.043 3.832 1.00 89.94 103 VAL A C 1
ATOM 817 O O . VAL A 1 103 ? -6.434 4.259 3.138 1.00 89.94 103 VAL A O 1
ATOM 820 N N . LYS A 1 104 ? -4.871 5.858 3.303 1.00 92.12 104 LYS A N 1
ATOM 821 C CA . LYS A 1 104 ? -4.481 5.815 1.886 1.00 92.12 104 LYS A CA 1
ATOM 822 C C . LYS A 1 104 ? -3.383 4.773 1.683 1.00 92.12 104 LYS A C 1
ATOM 824 O O . LYS A 1 104 ? -2.244 4.990 2.088 1.00 92.12 104 LYS A O 1
ATOM 829 N N . ILE A 1 105 ? -3.718 3.662 1.032 1.00 92.94 105 ILE A N 1
ATOM 830 C CA . ILE A 1 105 ? -2.745 2.623 0.677 1.00 92.94 105 ILE A CA 1
ATOM 831 C C . ILE A 1 105 ? -1.912 3.110 -0.526 1.00 92.94 105 ILE A C 1
ATOM 833 O O . ILE A 1 105 ? -2.495 3.534 -1.530 1.00 92.94 105 ILE A O 1
ATOM 837 N N . PRO A 1 106 ? -0.566 3.089 -0.461 1.00 94.94 106 PRO A N 1
ATOM 838 C CA . PRO A 1 106 ? 0.275 3.528 -1.571 1.00 94.94 106 PRO A CA 1
ATOM 839 C C . PRO A 1 106 ? 0.106 2.625 -2.800 1.00 94.94 106 PRO A C 1
ATOM 841 O O . PRO A 1 106 ? -0.057 1.409 -2.695 1.00 94.94 106 PRO A O 1
ATOM 844 N N . SER A 1 107 ? 0.177 3.223 -3.992 1.00 95.69 107 SER A N 1
ATOM 845 C CA . SER A 1 107 ? 0.151 2.470 -5.250 1.00 95.69 107 SER A CA 1
ATOM 846 C C . SER A 1 107 ? 1.427 1.642 -5.421 1.00 95.69 107 SER A C 1
ATOM 848 O O . SER A 1 107 ? 2.478 2.015 -4.910 1.00 95.69 107 SER A O 1
ATOM 850 N N . CYS A 1 108 ? 1.381 0.567 -6.216 1.00 92.06 108 CYS A N 1
ATOM 851 C CA . CYS A 1 108 ? 2.550 -0.289 -6.474 1.00 92.06 108 CYS A CA 1
ATOM 852 C C . CYS A 1 108 ? 3.799 0.509 -6.906 1.00 92.06 108 CYS A C 1
ATOM 854 O O . CYS A 1 108 ? 4.902 0.267 -6.415 1.00 92.06 108 CYS A O 1
ATOM 856 N N . LYS A 1 109 ? 3.622 1.526 -7.763 1.00 92.56 109 LYS A N 1
ATOM 857 C CA . LYS A 1 109 ? 4.712 2.414 -8.194 1.00 92.56 109 LYS A CA 1
ATOM 858 C C . LYS A 1 109 ? 5.309 3.202 -7.024 1.00 92.56 109 LYS A C 1
ATOM 860 O O . LYS A 1 109 ? 6.529 3.281 -6.918 1.00 92.56 109 LYS A O 1
ATOM 865 N N . LEU A 1 110 ? 4.462 3.766 -6.160 1.00 94.00 110 LEU A N 1
ATOM 866 C CA . LEU A 1 110 ? 4.909 4.521 -4.987 1.00 94.00 110 LEU A CA 1
ATOM 867 C C . LEU A 1 110 ? 5.556 3.607 -3.943 1.00 94.00 110 LEU A C 1
ATOM 869 O O . LEU A 1 110 ? 6.617 3.944 -3.433 1.00 94.00 110 LEU A O 1
ATOM 873 N N . THR A 1 111 ? 4.982 2.430 -3.685 1.00 94.81 111 THR A N 1
ATOM 874 C CA . THR A 1 111 ? 5.555 1.418 -2.785 1.00 94.81 111 THR A CA 1
ATOM 875 C C . THR A 1 111 ? 6.944 1.002 -3.248 1.00 94.81 111 THR A C 1
ATOM 877 O O . THR A 1 111 ? 7.886 0.984 -2.460 1.00 94.81 111 THR A O 1
ATOM 880 N N . ARG A 1 112 ? 7.103 0.728 -4.546 1.00 93.31 112 ARG A N 1
ATOM 881 C CA . ARG A 1 112 ? 8.397 0.376 -5.128 1.00 93.31 112 ARG A CA 1
ATOM 882 C C . ARG A 1 112 ? 9.424 1.494 -4.969 1.00 93.31 112 ARG A C 1
ATOM 884 O O . ARG A 1 112 ? 10.561 1.208 -4.604 1.00 93.31 112 ARG A O 1
ATOM 891 N N . GLN A 1 113 ? 9.033 2.738 -5.248 1.00 93.44 113 GLN A N 1
ATOM 892 C CA . GLN A 1 113 ? 9.919 3.886 -5.073 1.00 93.44 113 GLN A CA 1
ATOM 893 C C . GLN A 1 113 ? 10.329 4.038 -3.603 1.00 93.44 113 GLN A C 1
ATOM 895 O O . GLN A 1 113 ? 11.517 4.100 -3.317 1.00 93.44 113 GLN A O 1
ATOM 900 N N . GLY A 1 114 ? 9.375 3.962 -2.672 1.00 94.56 114 GLY A N 1
ATOM 901 C CA . GLY A 1 114 ? 9.658 4.058 -1.240 1.00 94.56 114 GLY A CA 1
ATOM 902 C C . GLY A 1 114 ? 10.605 2.967 -0.731 1.00 94.56 114 GLY A C 1
ATOM 903 O O . GLY A 1 114 ? 11.489 3.252 0.070 1.00 94.56 114 GLY A O 1
ATOM 904 N N . ILE A 1 115 ? 10.483 1.728 -1.224 1.00 95.25 115 ILE A N 1
ATOM 905 C CA . ILE A 1 115 ? 11.428 0.646 -0.892 1.00 95.25 115 ILE A CA 1
ATOM 906 C C . ILE A 1 115 ? 12.842 0.981 -1.379 1.00 95.25 115 ILE A C 1
ATOM 908 O O . ILE A 1 115 ? 13.805 0.793 -0.635 1.00 95.25 115 ILE A O 1
ATOM 912 N N . MET A 1 116 ? 12.972 1.480 -2.611 1.00 94.38 116 MET A N 1
ATOM 913 C CA . MET A 1 116 ? 14.267 1.887 -3.163 1.00 94.38 116 MET A CA 1
ATOM 914 C C . MET A 1 116 ? 14.882 3.022 -2.352 1.00 94.38 116 MET A C 1
ATOM 916 O O . MET A 1 116 ? 16.062 2.958 -2.015 1.00 94.38 116 MET A O 1
ATOM 920 N N . ASP A 1 117 ? 14.087 4.026 -1.998 1.00 95.12 117 ASP A N 1
ATOM 921 C CA . ASP A 1 117 ? 14.552 5.176 -1.228 1.00 95.12 117 ASP A CA 1
ATOM 922 C C . ASP A 1 117 ? 15.062 4.738 0.153 1.00 95.12 117 ASP A C 1
ATOM 924 O O . ASP A 1 117 ? 16.198 5.056 0.511 1.00 95.12 117 ASP A O 1
ATOM 928 N N . MET A 1 118 ? 14.299 3.900 0.871 1.00 96.06 118 MET A N 1
ATOM 929 C CA . MET A 1 118 ? 14.726 3.325 2.156 1.00 96.06 118 MET A CA 1
ATOM 930 C C . MET A 1 118 ? 16.017 2.507 2.027 1.00 96.06 118 MET A C 1
ATOM 932 O O . MET A 1 118 ? 16.919 2.621 2.859 1.00 96.06 118 MET A O 1
ATOM 936 N N . PHE A 1 119 ? 16.140 1.690 0.977 1.00 95.19 119 PHE A N 1
ATOM 937 C CA . PHE A 1 119 ? 17.358 0.921 0.725 1.00 95.19 119 PHE A CA 1
ATOM 938 C C . PHE A 1 119 ? 18.569 1.842 0.531 1.00 95.19 119 PHE A C 1
ATOM 940 O O . PHE A 1 119 ? 19.620 1.638 1.143 1.00 95.19 119 PHE A O 1
ATOM 947 N N . TRP A 1 120 ? 18.422 2.894 -0.274 1.00 93.19 120 TRP A N 1
ATOM 948 C CA . TRP A 1 120 ? 19.501 3.844 -0.527 1.00 93.19 120 TRP A CA 1
ATOM 949 C C . TRP A 1 120 ? 19.881 4.662 0.703 1.00 93.19 120 TRP A C 1
ATOM 951 O O . TRP A 1 120 ? 21.062 4.952 0.892 1.00 93.19 120 TRP A O 1
ATOM 961 N N . GLU A 1 121 ? 18.925 5.012 1.560 1.00 94.81 121 GLU A N 1
ATOM 962 C CA . GLU A 1 121 ? 19.205 5.653 2.846 1.00 94.81 121 GLU A CA 1
ATOM 963 C C . GLU A 1 121 ? 20.058 4.765 3.751 1.00 94.81 121 GLU A C 1
ATOM 965 O O . GLU A 1 121 ? 21.066 5.229 4.294 1.00 94.81 121 GLU A O 1
ATOM 970 N N . ILE A 1 122 ? 19.716 3.476 3.847 1.00 94.12 122 ILE A N 1
ATOM 971 C CA . ILE A 1 122 ? 20.506 2.492 4.594 1.00 94.12 122 ILE A CA 1
ATOM 972 C C . ILE A 1 122 ? 21.915 2.394 4.005 1.00 94.12 122 ILE A C 1
ATOM 974 O O . ILE A 1 122 ? 22.897 2.514 4.738 1.00 94.12 122 ILE A O 1
ATOM 978 N N . MET A 1 123 ? 22.038 2.247 2.684 1.00 91.69 123 MET A N 1
ATOM 979 C CA . MET A 1 123 ? 23.338 2.146 2.013 1.00 91.69 123 MET A CA 1
ATOM 980 C C . MET A 1 123 ? 24.196 3.400 2.207 1.00 91.69 123 MET A C 1
ATOM 982 O O . MET A 1 123 ? 25.398 3.297 2.453 1.00 91.69 123 MET A O 1
ATOM 986 N N . ARG A 1 124 ? 23.593 4.593 2.155 1.00 91.31 124 ARG A N 1
ATOM 987 C CA . ARG A 1 124 ? 24.283 5.866 2.403 1.00 91.31 124 ARG A CA 1
ATOM 988 C C . ARG A 1 124 ? 24.748 5.976 3.855 1.00 91.31 124 ARG A C 1
ATOM 990 O O . ARG A 1 124 ? 25.886 6.369 4.099 1.00 91.31 124 ARG A O 1
ATOM 997 N N . SER A 1 125 ? 23.901 5.585 4.806 1.00 92.44 125 SER A N 1
ATOM 998 C CA . SER A 1 125 ? 24.249 5.542 6.230 1.00 92.44 125 SER A CA 1
ATOM 999 C C . SER A 1 125 ? 25.412 4.582 6.493 1.00 92.44 125 SER A C 1
ATOM 1001 O O . SER A 1 125 ? 26.394 4.952 7.137 1.00 92.44 125 SER A O 1
ATOM 1003 N N . LEU A 1 126 ? 25.366 3.377 5.918 1.00 93.00 126 LEU A N 1
ATOM 1004 C CA . LEU A 1 126 ? 26.447 2.396 6.019 1.00 93.00 126 LEU A CA 1
ATOM 1005 C C . LEU A 1 126 ? 27.746 2.906 5.394 1.00 93.00 126 LEU A C 1
ATOM 1007 O O . LEU A 1 126 ? 28.798 2.796 6.019 1.00 93.00 126 LEU A O 1
ATOM 1011 N N . LYS A 1 127 ? 27.680 3.519 4.205 1.00 88.25 127 LYS A N 1
ATOM 1012 C CA . LYS A 1 127 ? 28.841 4.137 3.550 1.00 88.25 127 LYS A CA 1
ATOM 1013 C C . LYS A 1 127 ? 29.519 5.157 4.462 1.00 88.25 127 LYS A C 1
ATOM 1015 O O . LYS A 1 127 ? 30.735 5.108 4.623 1.00 88.25 127 LYS A O 1
ATOM 1020 N N . ASN A 1 128 ? 28.733 6.046 5.066 1.00 90.19 128 ASN A N 1
ATOM 1021 C CA . ASN A 1 128 ? 29.252 7.091 5.944 1.00 90.19 128 ASN A CA 1
ATOM 1022 C C . ASN A 1 128 ? 29.903 6.507 7.202 1.00 90.19 128 ASN A C 1
ATOM 1024 O O . ASN A 1 128 ? 30.940 6.997 7.629 1.00 90.19 128 ASN A O 1
ATOM 1028 N N . ARG A 1 129 ? 29.326 5.440 7.769 1.00 93.50 129 ARG A N 1
ATOM 1029 C CA . ARG A 1 129 ? 29.869 4.768 8.960 1.00 93.50 129 ARG A CA 1
ATOM 1030 C C . ARG A 1 129 ? 31.146 3.982 8.678 1.00 93.50 129 ARG A C 1
ATOM 1032 O O . ARG A 1 129 ? 31.994 3.874 9.553 1.00 93.50 129 ARG A O 1
ATOM 1039 N N . LEU A 1 130 ? 31.256 3.399 7.487 1.00 92.44 130 LEU A N 1
ATOM 1040 C CA . LEU A 1 130 ? 32.363 2.519 7.110 1.00 92.44 130 LEU A CA 1
ATOM 1041 C C . LEU A 1 130 ? 33.475 3.240 6.326 1.00 92.44 130 LEU A C 1
ATOM 1043 O O . LEU A 1 130 ? 34.453 2.599 5.962 1.00 92.44 130 LEU A O 1
ATOM 1047 N N . HIS A 1 131 ? 33.338 4.546 6.049 1.00 85.56 131 HIS A N 1
ATOM 1048 C CA . HIS A 1 131 ? 34.309 5.366 5.301 1.00 85.56 131 HIS A CA 1
ATOM 1049 C C . HIS A 1 131 ? 34.745 4.774 3.944 1.00 85.56 131 HIS A C 1
ATOM 1051 O O . HIS A 1 131 ? 35.840 5.032 3.449 1.00 85.56 131 HIS A O 1
ATOM 1057 N N . VAL A 1 132 ? 33.875 3.985 3.312 1.00 80.56 132 VAL A N 1
ATOM 1058 C CA . VAL A 1 132 ? 34.163 3.296 2.048 1.00 80.56 132 VAL A CA 1
ATOM 1059 C C . VAL A 1 132 ? 33.866 4.187 0.841 1.00 80.56 132 VAL A C 1
ATOM 1061 O O . VAL A 1 132 ? 32.777 4.753 0.697 1.00 80.56 132 VAL A O 1
ATOM 1064 N N . CYS A 1 133 ? 34.829 4.282 -0.076 1.00 67.12 133 CYS A N 1
ATOM 1065 C CA . CYS A 1 133 ? 34.645 4.924 -1.374 1.00 67.12 133 CYS A CA 1
ATOM 1066 C C . CYS A 1 133 ? 34.117 3.884 -2.374 1.00 67.12 133 CYS A C 1
ATOM 1068 O O . CYS A 1 133 ? 34.875 3.053 -2.863 1.00 67.12 133 CYS A O 1
ATOM 1070 N N . TRP A 1 134 ? 32.809 3.878 -2.647 1.00 58.44 134 TRP A N 1
ATOM 1071 C CA . TRP A 1 134 ? 32.230 2.989 -3.663 1.00 58.44 134 TRP A CA 1
ATOM 1072 C C . TRP A 1 134 ? 32.397 3.610 -5.059 1.00 58.44 134 TRP A C 1
ATOM 1074 O O . TRP A 1 134 ? 31.902 4.723 -5.258 1.00 58.44 134 TRP A O 1
ATOM 1084 N N . PRO A 1 135 ? 33.035 2.920 -6.025 1.00 55.88 135 PRO A N 1
ATOM 1085 C CA . PRO A 1 135 ? 33.303 3.478 -7.352 1.00 55.88 135 PRO A CA 1
ATOM 1086 C C . PRO A 1 135 ? 32.110 3.447 -8.327 1.00 55.88 135 PRO A C 1
ATOM 1088 O O . PRO A 1 135 ? 32.239 3.942 -9.440 1.00 55.88 135 PRO A O 1
ATOM 1091 N N . PHE A 1 136 ? 30.940 2.918 -7.951 1.00 51.31 136 PHE A N 1
ATOM 1092 C CA . PHE A 1 136 ? 29.838 2.699 -8.899 1.00 51.31 136 PHE A CA 1
ATOM 1093 C C . PHE A 1 136 ? 28.514 3.285 -8.410 1.00 51.31 136 PHE A C 1
ATOM 1095 O O . PHE A 1 136 ? 27.737 2.632 -7.718 1.00 51.31 136 PHE A O 1
ATOM 1102 N N . SER A 1 137 ? 28.246 4.528 -8.806 1.00 52.78 137 SER A N 1
ATOM 1103 C CA . SER A 1 137 ? 26.985 5.223 -8.513 1.00 52.78 137 SER A CA 1
ATOM 1104 C C . SER A 1 137 ? 25.880 4.968 -9.552 1.00 52.78 137 SER A C 1
ATOM 1106 O O . SER A 1 137 ? 24.745 5.361 -9.305 1.00 52.78 137 SER A O 1
ATOM 1108 N N . CYS A 1 138 ? 26.162 4.318 -10.692 1.00 49.50 138 CYS A N 1
ATOM 1109 C CA . CYS A 1 138 ? 25.199 4.247 -11.805 1.00 49.50 138 CYS A CA 1
ATOM 1110 C C . CYS A 1 138 ? 24.721 2.833 -12.193 1.00 49.50 138 CYS A C 1
ATOM 1112 O O . CYS A 1 138 ? 23.548 2.682 -12.531 1.00 49.50 138 CYS A O 1
ATOM 1114 N N . ASP A 1 139 ? 25.537 1.780 -12.085 1.00 52.16 139 ASP A N 1
ATOM 1115 C CA . ASP A 1 139 ? 25.176 0.483 -12.699 1.00 52.16 139 ASP A CA 1
ATOM 1116 C C . ASP A 1 139 ? 24.217 -0.390 -11.868 1.00 52.16 139 ASP A C 1
ATOM 1118 O O . ASP A 1 139 ? 23.462 -1.198 -12.411 1.00 52.16 139 ASP A O 1
ATOM 1122 N N . ILE A 1 140 ? 24.147 -0.189 -10.548 1.00 54.50 140 ILE A N 1
ATOM 1123 C CA . ILE A 1 140 ? 23.239 -0.957 -9.672 1.00 54.50 140 ILE A CA 1
ATOM 1124 C C . ILE A 1 140 ? 21.770 -0.559 -9.904 1.00 54.50 140 ILE A C 1
ATOM 1126 O O . ILE A 1 140 ? 20.871 -1.398 -9.790 1.00 54.50 140 ILE A O 1
ATOM 1130 N N . TYR A 1 141 ? 21.517 0.694 -10.304 1.00 54.09 141 TYR A N 1
ATOM 1131 C CA . TYR A 1 141 ? 20.168 1.190 -10.598 1.00 54.09 141 TYR A CA 1
ATOM 1132 C C . TYR A 1 141 ? 19.522 0.421 -11.762 1.00 54.09 141 TYR A C 1
ATOM 1134 O O . TYR A 1 141 ? 18.323 0.145 -11.718 1.00 54.09 141 TYR A O 1
ATOM 1142 N N . ALA A 1 142 ? 20.308 0.009 -12.765 1.00 54.28 142 ALA A N 1
ATOM 1143 C CA . ALA A 1 142 ? 19.832 -0.752 -13.924 1.00 54.28 142 ALA A CA 1
ATOM 1144 C C . ALA A 1 142 ? 19.502 -2.217 -13.581 1.00 54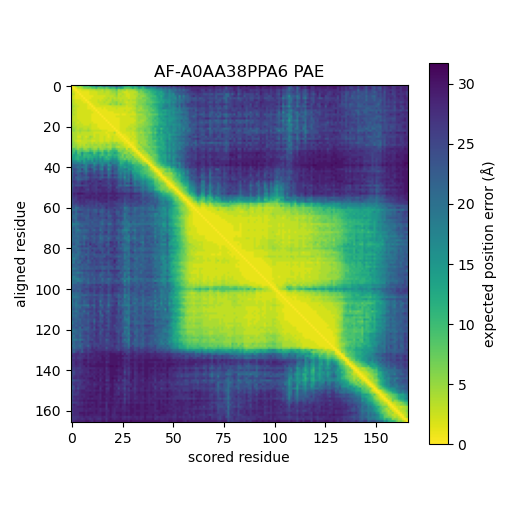.28 142 ALA A C 1
ATOM 1146 O O . ALA A 1 142 ? 18.509 -2.767 -14.058 1.00 54.28 142 ALA A O 1
ATOM 1147 N N . ILE A 1 143 ? 20.288 -2.843 -12.701 1.00 56.03 143 ILE A N 1
ATOM 1148 C CA . ILE A 1 143 ? 20.114 -4.256 -12.331 1.00 56.03 143 ILE A CA 1
ATOM 1149 C C . ILE A 1 143 ? 18.885 -4.434 -11.426 1.00 56.03 143 ILE A C 1
ATOM 1151 O O . ILE A 1 143 ? 18.042 -5.302 -11.663 1.00 56.03 143 ILE A O 1
ATOM 1155 N N . PHE A 1 144 ? 18.720 -3.569 -10.422 1.00 52.06 144 PHE A N 1
ATOM 1156 C CA . PHE A 1 144 ? 17.598 -3.662 -9.481 1.00 52.06 144 PHE A CA 1
ATOM 1157 C C . PHE A 1 144 ? 16.272 -3.160 -10.067 1.00 52.06 144 PHE A C 1
ATOM 1159 O O . PHE A 1 144 ? 15.196 -3.628 -9.677 1.00 52.06 144 PHE A O 1
ATOM 1166 N N . THR A 1 145 ? 16.314 -2.250 -11.048 1.00 54.72 145 THR A N 1
ATOM 1167 C CA . THR A 1 145 ? 15.095 -1.904 -11.785 1.00 54.72 145 THR A CA 1
ATOM 1168 C C . THR A 1 145 ? 14.591 -3.075 -12.625 1.00 54.72 145 THR A C 1
ATOM 1170 O O . THR A 1 145 ? 13.383 -3.301 -12.638 1.00 54.72 145 THR A O 1
ATOM 1173 N N . HIS A 1 146 ? 15.461 -3.885 -13.227 1.00 55.31 146 HIS A N 1
ATOM 1174 C CA . HIS A 1 146 ? 15.037 -5.065 -13.987 1.00 55.31 146 HIS A CA 1
ATOM 1175 C C . HIS A 1 146 ? 14.396 -6.168 -13.123 1.00 55.31 146 HIS A C 1
ATOM 1177 O O . HIS A 1 146 ? 13.371 -6.725 -13.518 1.00 55.31 146 HIS A O 1
ATOM 1183 N N . LEU A 1 147 ? 14.921 -6.432 -11.921 1.00 51.69 147 LEU A N 1
ATOM 1184 C CA . LEU A 1 147 ? 14.408 -7.484 -11.023 1.00 51.69 147 LEU A CA 1
ATOM 1185 C C . LEU A 1 147 ? 13.017 -7.191 -10.431 1.00 51.69 147 LEU A C 1
ATOM 1187 O O . LEU A 1 147 ? 12.276 -8.120 -10.132 1.00 51.69 147 LEU A O 1
ATOM 1191 N N . LEU A 1 148 ? 12.621 -5.919 -10.321 1.00 52.62 148 LEU A N 1
ATOM 1192 C CA . LEU A 1 148 ? 11.288 -5.522 -9.838 1.00 52.62 148 LEU A CA 1
ATOM 1193 C C . LEU A 1 148 ? 10.310 -5.110 -10.961 1.00 52.62 148 LEU A C 1
ATOM 1195 O O . LEU A 1 148 ? 9.201 -4.666 -10.670 1.00 52.62 148 LEU A O 1
ATOM 1199 N N . VAL A 1 149 ? 10.702 -5.192 -12.243 1.00 50.94 149 VAL A N 1
ATOM 1200 C CA . VAL A 1 149 ? 9.823 -4.899 -13.405 1.00 50.94 149 VAL A CA 1
ATOM 1201 C C . VAL A 1 149 ? 9.045 -6.129 -13.891 1.00 50.94 149 VAL A C 1
ATOM 1203 O O . VAL A 1 149 ? 8.061 -5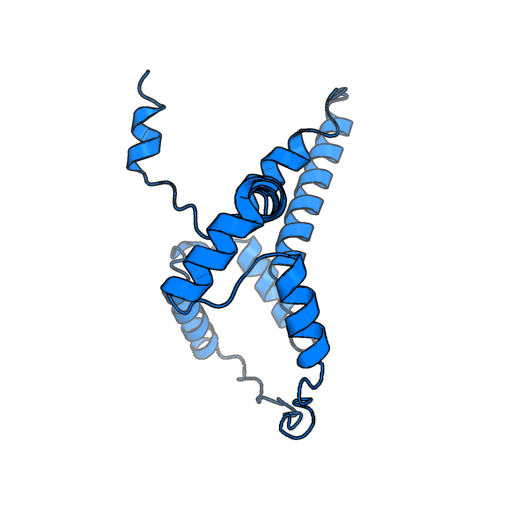.962 -14.605 1.00 50.94 149 VAL A O 1
ATOM 1206 N N . HIS A 1 150 ? 9.398 -7.350 -13.478 1.00 45.06 150 HIS A N 1
ATOM 1207 C CA . HIS A 1 150 ? 8.650 -8.553 -13.854 1.00 45.06 150 HIS A CA 1
ATOM 1208 C C . HIS A 1 150 ? 7.732 -9.033 -12.718 1.00 45.06 150 HIS A C 1
ATOM 1210 O O . HIS A 1 150 ? 8.189 -9.782 -11.858 1.00 45.06 150 HIS A O 1
ATOM 1216 N N . P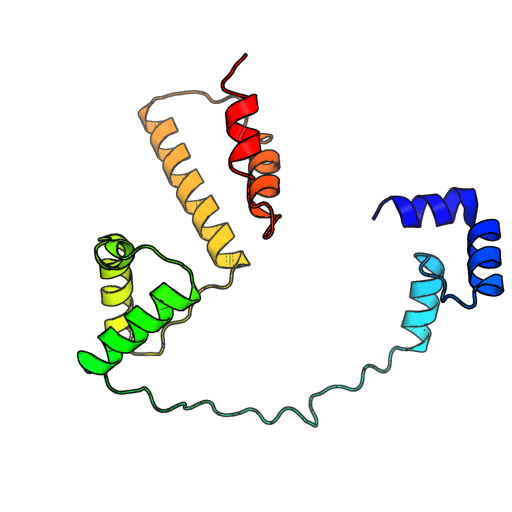RO A 1 151 ? 6.424 -8.712 -12.732 1.00 45.94 151 PRO A N 1
ATOM 1217 C CA . PRO A 1 151 ? 5.456 -9.257 -11.772 1.00 45.94 151 PRO A CA 1
ATOM 1218 C C . PRO A 1 151 ? 5.175 -10.765 -11.957 1.00 45.94 151 PRO A C 1
ATOM 1220 O O . PRO A 1 151 ? 4.277 -11.300 -11.318 1.00 45.94 151 PRO A O 1
ATOM 1223 N N . CYS A 1 152 ? 5.914 -11.463 -12.829 1.00 41.62 152 CYS A N 1
ATOM 1224 C CA . CYS A 1 152 ? 5.667 -12.866 -13.177 1.00 41.62 152 CYS A CA 1
ATOM 1225 C C . CYS A 1 152 ? 6.919 -13.760 -13.169 1.00 41.62 152 CYS A C 1
ATOM 1227 O O . CYS A 1 152 ? 6.843 -14.882 -13.665 1.00 41.62 152 CYS A O 1
ATOM 1229 N N . TYR A 1 153 ? 8.067 -13.324 -12.632 1.00 42.41 153 TYR A N 1
ATOM 1230 C CA . TYR A 1 153 ? 9.189 -14.254 -12.456 1.00 42.41 153 TYR A CA 1
ATOM 1231 C C . TYR A 1 153 ? 9.037 -15.000 -11.127 1.00 42.41 153 TYR A C 1
ATOM 1233 O O . TYR A 1 153 ? 9.534 -14.570 -10.091 1.00 42.41 153 TYR A O 1
ATOM 1241 N N . ARG A 1 154 ? 8.306 -16.117 -11.165 1.00 43.94 154 ARG A N 1
ATOM 1242 C CA . ARG A 1 154 ? 8.377 -17.165 -10.143 1.00 43.94 154 ARG A CA 1
ATOM 1243 C C . ARG A 1 154 ? 9.647 -17.960 -10.470 1.00 43.94 154 ARG A C 1
ATOM 1245 O O . ARG A 1 154 ? 9.626 -18.672 -11.473 1.00 43.94 154 ARG A O 1
ATOM 1252 N N . PRO A 1 155 ? 10.771 -17.816 -9.741 1.00 42.41 155 PRO A N 1
ATOM 1253 C CA . PRO A 1 155 ? 11.904 -18.691 -9.982 1.00 42.41 155 PRO A CA 1
ATOM 1254 C C . PRO A 1 155 ? 11.434 -20.105 -9.655 1.00 42.41 155 PRO A C 1
ATOM 1256 O O . PRO A 1 155 ? 11.066 -20.406 -8.519 1.00 42.41 155 PRO A O 1
ATOM 1259 N N . ASP A 1 156 ? 11.374 -20.950 -10.677 1.00 40.53 156 ASP A N 1
ATOM 1260 C CA . ASP A 1 156 ? 11.133 -22.367 -10.490 1.00 40.53 156 ASP A CA 1
ATOM 1261 C C . ASP A 1 156 ? 12.243 -22.896 -9.570 1.00 40.53 156 ASP A C 1
ATOM 1263 O O . ASP A 1 156 ? 13.434 -22.738 -9.861 1.00 40.53 156 ASP A O 1
ATOM 1267 N N . ILE A 1 157 ? 11.868 -23.460 -8.420 1.00 52.09 157 ILE A N 1
ATOM 1268 C CA . ILE A 1 157 ? 12.795 -23.909 -7.364 1.00 52.09 157 ILE A CA 1
ATOM 1269 C C . ILE A 1 157 ? 13.787 -24.951 -7.920 1.00 52.09 157 ILE A C 1
ATOM 1271 O O . ILE A 1 157 ? 14.898 -25.113 -7.410 1.00 52.09 157 ILE A O 1
ATOM 1275 N N . LEU A 1 158 ? 13.437 -25.597 -9.036 1.00 49.12 158 LEU A N 1
ATOM 1276 C CA . LEU A 1 158 ? 14.296 -26.516 -9.777 1.00 49.12 158 LEU A CA 1
ATOM 1277 C C . LEU A 1 158 ? 15.480 -25.832 -10.483 1.00 49.12 158 LEU A C 1
ATOM 1279 O O . LEU A 1 158 ? 16.518 -26.465 -10.678 1.00 49.12 158 LEU A O 1
ATOM 1283 N N . HIS A 1 159 ? 15.382 -24.545 -10.820 1.00 47.22 159 HIS A N 1
ATOM 1284 C CA . HIS A 1 159 ? 16.440 -23.834 -11.540 1.00 47.22 159 HIS A CA 1
ATOM 1285 C C . HIS A 1 159 ? 17.581 -23.361 -10.623 1.00 47.22 159 HIS A C 1
ATOM 1287 O O . HIS A 1 159 ? 18.727 -23.270 -11.068 1.00 47.22 159 HIS A O 1
ATOM 1293 N N . LEU A 1 160 ? 17.301 -23.129 -9.333 1.00 46.00 160 LEU A N 1
ATOM 1294 C CA . LEU A 1 160 ? 18.310 -22.735 -8.337 1.00 46.00 160 LEU A CA 1
ATOM 1295 C C . LEU A 1 160 ? 19.163 -23.917 -7.851 1.00 46.00 160 LEU A C 1
ATOM 1297 O O . LEU A 1 160 ? 20.334 -23.730 -7.531 1.00 46.00 160 LEU A O 1
ATOM 1301 N N . ARG A 1 161 ? 18.640 -25.153 -7.884 1.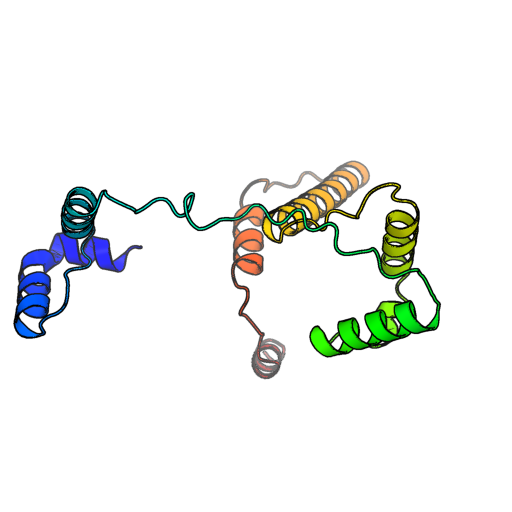00 47.50 161 ARG A N 1
ATOM 1302 C CA . ARG A 1 161 ? 19.442 -26.355 -7.580 1.00 47.50 161 ARG A CA 1
ATOM 1303 C C . ARG A 1 161 ? 20.499 -26.676 -8.637 1.00 47.50 161 ARG A C 1
ATOM 1305 O O . ARG A 1 161 ? 21.471 -27.345 -8.313 1.00 47.50 161 ARG A O 1
ATOM 1312 N N . ARG A 1 162 ? 20.339 -26.203 -9.877 1.00 48.44 162 ARG A N 1
ATOM 1313 C CA . ARG A 1 162 ? 21.313 -26.444 -10.954 1.00 48.44 162 ARG A CA 1
ATOM 1314 C C . ARG A 1 162 ? 22.501 -25.471 -10.921 1.00 48.44 162 ARG A C 1
ATOM 1316 O O . ARG A 1 162 ? 23.543 -25.796 -11.468 1.00 48.44 162 ARG A O 1
ATOM 1323 N N . LEU A 1 163 ? 22.366 -24.318 -10.259 1.00 48.22 163 LEU A N 1
ATOM 1324 C CA . LEU A 1 163 ? 23.445 -23.327 -10.115 1.00 48.22 163 LEU A CA 1
ATOM 1325 C C . LEU A 1 163 ? 24.247 -23.472 -8.813 1.00 48.22 163 LEU A C 1
ATOM 1327 O O . LEU A 1 163 ? 25.344 -22.943 -8.723 1.00 48.22 163 LEU A O 1
ATOM 1331 N N . ALA A 1 164 ? 23.726 -24.198 -7.821 1.00 50.50 164 ALA A N 1
ATOM 1332 C CA . ALA A 1 164 ? 24.437 -24.507 -6.576 1.00 50.50 164 ALA A CA 1
ATOM 1333 C C . ALA A 1 164 ? 25.206 -25.847 -6.628 1.00 50.50 164 ALA A C 1
ATOM 1335 O O . ALA A 1 164 ? 25.651 -26.338 -5.594 1.00 50.50 164 ALA A O 1
ATOM 1336 N N . GLY A 1 165 ? 25.305 -26.463 -7.812 1.00 50.53 165 GLY A N 1
ATOM 1337 C CA . GLY A 1 165 ? 25.880 -27.795 -8.025 1.00 50.53 165 GLY A CA 1
ATOM 1338 C C . GLY A 1 165 ? 26.938 -27.857 -9.129 1.00 50.53 165 GLY A C 1
ATOM 1339 O O . GLY A 1 165 ? 27.016 -28.876 -9.813 1.00 50.53 165 GLY A O 1
ATOM 1340 N N . GLN A 1 166 ? 27.710 -26.784 -9.323 1.00 41.78 166 GLN A N 1
ATOM 1341 C CA . GLN A 1 166 ? 28.958 -26.783 -10.095 1.00 41.78 166 GLN A CA 1
ATOM 1342 C C . GLN A 1 166 ? 30.060 -26.103 -9.294 1.00 41.78 166 GLN A C 1
ATOM 1344 O O . GLN A 1 166 ? 29.759 -25.055 -8.680 1.00 41.78 166 GLN A O 1
#

Secondary structure (DSSP, 8-state):
-HHHHHHHHHSHHHHHHHHHHTTPPP--HHHHHHHHHTT-----GGGT-------PPPPPP-HHHHHHHHHHHHHHTT--GGGGG-HHHHHHHHHHHT-SS---PPPHHHHHHHHHHHHHHHHHHHHHHHT---S-SSHHHHHHHHHTT-TT----HHHHTTTS--

pLDDT: mean 77.97, std 18.86, range [40.53, 97.94]

Mean predicted aligned error: 17.37 Å

Organism: NCBI:txid2804962